Protein AF-A0A7S1RQP3-F1 (afdb_monomer_lite)

InterPro domains:
  IPR015943 WD40/YVTN repeat-like-containing domain superfamily [G3DSA:2.130.10.10] (4-104)
  IPR036322 WD40-repeat-containing domain superfamily [SSF50978] (26-102)

Structure (mmCIF, N/CA/C/O backbone):
data_AF-A0A7S1RQP3-F1
#
_entry.id   AF-A0A7S1RQP3-F1
#
loop_
_atom_site.group_PDB
_atom_site.id
_atom_site.type_symbol
_atom_site.label_atom_id
_atom_site.label_alt_id
_atom_site.label_comp_id
_atom_site.label_asym_id
_atom_site.label_entity_id
_atom_site.label_seq_id
_atom_site.pdbx_PDB_ins_code
_atom_site.Cartn_x
_atom_site.Cartn_y
_atom_site.Cartn_z
_atom_site.occupancy
_atom_site.B_iso_or_equiv
_atom_site.auth_seq_id
_atom_site.auth_comp_id
_atom_site.auth_asym_id
_atom_site.auth_atom_id
_atom_site.pdbx_PDB_model_num
ATOM 1 N N . GLU A 1 1 ? 18.417 -1.921 -35.454 1.00 59.62 1 GLU A N 1
ATOM 2 C CA . GLU A 1 1 ? 17.730 -2.774 -34.454 1.00 59.62 1 GLU A CA 1
ATOM 3 C C . GLU A 1 1 ? 18.316 -2.698 -33.035 1.00 59.62 1 GLU A C 1
ATOM 5 O O . GLU A 1 1 ? 17.593 -2.288 -32.137 1.00 59.62 1 GLU A O 1
ATOM 10 N N . ARG A 1 2 ? 19.607 -2.999 -32.785 1.00 60.88 2 ARG A N 1
ATOM 11 C CA . ARG A 1 2 ? 20.184 -2.930 -31.413 1.00 60.88 2 ARG A CA 1
ATOM 12 C C . ARG A 1 2 ? 20.165 -1.530 -30.768 1.00 60.88 2 ARG A C 1
ATOM 14 O O . ARG A 1 2 ? 19.984 -1.436 -29.559 1.00 60.88 2 ARG A O 1
ATOM 21 N N . GLY A 1 3 ? 20.305 -0.459 -31.556 1.00 77.12 3 GLY A N 1
ATOM 22 C CA . GLY A 1 3 ? 20.268 0.924 -31.051 1.00 77.12 3 GLY A CA 1
ATOM 23 C C . GLY A 1 3 ? 18.874 1.397 -30.620 1.00 77.12 3 GLY A C 1
ATOM 24 O O . GLY A 1 3 ? 18.732 2.064 -29.602 1.00 77.12 3 GLY A O 1
ATOM 25 N N . GLU A 1 4 ? 17.825 0.987 -31.336 1.00 79.50 4 GLU A N 1
ATOM 26 C CA . GLU A 1 4 ? 16.444 1.383 -31.024 1.00 79.50 4 GLU A CA 1
ATOM 27 C C . GLU A 1 4 ? 15.919 0.705 -29.757 1.00 79.50 4 GLU A C 1
ATOM 29 O O . GLU A 1 4 ? 15.217 1.326 -28.961 1.00 79.50 4 GLU A O 1
ATOM 34 N N . ALA A 1 5 ? 16.281 -0.561 -29.537 1.00 82.56 5 ALA A N 1
ATOM 35 C CA . ALA A 1 5 ? 15.923 -1.277 -28.317 1.00 82.56 5 ALA A CA 1
ATOM 36 C C . ALA A 1 5 ? 16.580 -0.655 -27.070 1.00 82.56 5 ALA A C 1
ATOM 38 O O . ALA A 1 5 ? 15.930 -0.552 -26.029 1.00 82.56 5 ALA A O 1
ATOM 39 N N . GLY A 1 6 ? 17.837 -0.204 -27.186 1.00 85.69 6 GLY A N 1
ATOM 40 C CA . GLY A 1 6 ? 18.545 0.516 -26.122 1.00 85.69 6 GLY A CA 1
ATOM 41 C C . GLY A 1 6 ? 17.889 1.857 -25.800 1.00 85.69 6 GLY A C 1
ATOM 42 O O . GLY A 1 6 ? 17.502 2.091 -24.658 1.00 85.69 6 GLY A O 1
ATOM 43 N N . MET A 1 7 ? 17.637 2.671 -26.828 1.00 84.44 7 MET A N 1
ATOM 44 C CA . MET A 1 7 ? 16.982 3.976 -26.686 1.00 84.44 7 MET A CA 1
ATOM 45 C C . MET A 1 7 ? 15.577 3.859 -26.068 1.00 84.44 7 MET A C 1
ATOM 47 O O . MET A 1 7 ? 15.215 4.629 -25.181 1.00 84.44 7 MET A O 1
ATOM 51 N N . ARG A 1 8 ? 14.782 2.854 -26.470 1.00 84.50 8 ARG A N 1
ATOM 52 C CA . ARG A 1 8 ? 13.462 2.585 -25.864 1.00 84.50 8 ARG A CA 1
ATOM 53 C C . ARG A 1 8 ? 13.556 2.190 -24.390 1.00 84.50 8 ARG A C 1
ATOM 55 O O . ARG A 1 8 ? 12.638 2.495 -23.628 1.00 84.50 8 ARG A O 1
ATOM 62 N N . ARG A 1 9 ? 14.622 1.492 -23.987 1.00 84.69 9 ARG A N 1
ATOM 63 C CA . ARG A 1 9 ? 14.841 1.107 -22.588 1.00 84.69 9 ARG A CA 1
ATOM 64 C C . ARG A 1 9 ? 15.165 2.329 -21.735 1.00 84.69 9 ARG A C 1
ATOM 66 O O . ARG A 1 9 ? 14.511 2.522 -20.717 1.00 84.69 9 ARG A O 1
ATOM 73 N N . GLU A 1 10 ? 16.086 3.169 -22.193 1.00 81.94 10 GLU A N 1
ATOM 74 C CA . GLU A 1 10 ? 16.485 4.399 -21.497 1.00 81.94 10 GLU A CA 1
ATOM 75 C C . GLU A 1 10 ? 15.306 5.362 -21.327 1.00 81.94 10 GLU A C 1
ATOM 77 O O . GLU A 1 10 ? 15.026 5.799 -20.217 1.00 81.94 10 GLU A O 1
ATOM 82 N N . LEU A 1 11 ? 14.519 5.595 -22.384 1.00 85.75 11 LEU A N 1
ATOM 83 C CA . LEU A 1 11 ? 13.296 6.409 -22.309 1.00 85.75 11 LEU A CA 1
ATOM 84 C C . LEU A 1 11 ? 12.283 5.878 -21.285 1.00 85.75 11 LEU A C 1
ATOM 86 O O . LEU A 1 11 ? 11.589 6.652 -20.624 1.00 85.75 11 LEU A O 1
ATOM 90 N N . ARG A 1 12 ? 12.175 4.552 -21.153 1.00 81.44 12 ARG A N 1
ATOM 91 C CA . ARG A 1 12 ? 11.286 3.921 -20.173 1.00 81.44 12 ARG A CA 1
ATOM 92 C C . ARG A 1 12 ? 11.806 4.081 -18.747 1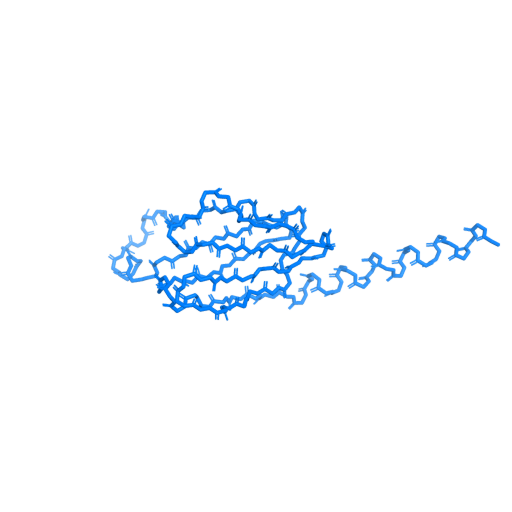.00 81.44 12 ARG A C 1
ATOM 94 O O . ARG A 1 12 ? 11.006 4.309 -17.844 1.00 81.44 12 ARG A O 1
ATOM 101 N N . GLU A 1 13 ? 13.108 3.923 -18.546 1.00 79.88 13 GLU A N 1
ATOM 102 C CA . GLU A 1 13 ? 13.762 4.102 -17.247 1.00 79.88 13 GLU A CA 1
ATOM 103 C C . GLU A 1 13 ? 13.673 5.563 -16.790 1.00 79.88 13 GLU A C 1
ATOM 105 O O . GLU A 1 13 ? 13.298 5.811 -15.645 1.00 79.88 13 GLU A O 1
ATOM 110 N N . GLN A 1 14 ? 13.886 6.512 -1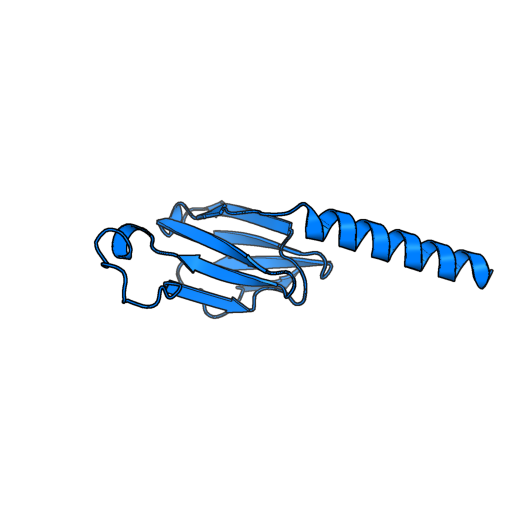7.707 1.00 77.50 14 GLN A N 1
ATOM 111 C CA . GLN A 1 14 ? 13.726 7.948 -17.473 1.00 77.50 14 GLN A CA 1
ATOM 112 C C . GLN A 1 14 ? 12.298 8.283 -17.020 1.00 77.50 14 GLN A C 1
ATOM 114 O O . GLN A 1 14 ? 12.115 8.854 -15.951 1.00 77.50 14 GLN A O 1
ATOM 119 N N . ARG A 1 15 ? 11.271 7.830 -17.759 1.00 76.44 15 ARG A N 1
ATOM 120 C CA . ARG A 1 15 ? 9.865 8.043 -17.366 1.00 76.44 15 ARG A CA 1
ATOM 121 C C . ARG A 1 15 ? 9.542 7.475 -15.987 1.00 76.44 15 ARG A C 1
ATOM 123 O O . ARG A 1 15 ? 8.848 8.117 -15.214 1.00 76.44 15 ARG A O 1
ATOM 130 N N . GLN A 1 16 ? 10.051 6.285 -15.670 1.00 71.69 16 GLN A N 1
ATOM 131 C CA . GLN A 1 16 ? 9.833 5.676 -14.356 1.00 71.69 16 GLN A CA 1
ATOM 132 C C . GLN A 1 16 ? 10.526 6.450 -13.231 1.00 71.69 16 GLN A C 1
ATOM 134 O O . GLN A 1 16 ? 10.013 6.473 -12.115 1.00 71.69 16 GLN A O 1
ATOM 139 N N . ALA A 1 17 ? 11.681 7.061 -13.500 1.00 68.12 17 ALA A N 1
ATOM 140 C CA . ALA A 1 17 ? 12.363 7.928 -12.547 1.00 68.12 17 ALA A CA 1
ATOM 141 C C . ALA A 1 17 ? 11.598 9.245 -12.332 1.00 68.12 17 ALA A C 1
ATOM 143 O O . ALA A 1 17 ? 11.436 9.678 -11.190 1.00 68.12 17 ALA A O 1
ATOM 144 N N . ASP A 1 18 ? 11.068 9.838 -13.400 1.00 71.25 18 ASP A N 1
ATOM 145 C CA . ASP A 1 18 ? 10.264 11.063 -13.337 1.00 71.25 18 ASP A CA 1
ATOM 146 C C . ASP A 1 18 ? 8.940 10.828 -12.580 1.00 71.25 18 ASP A C 1
ATOM 148 O O . ASP A 1 18 ? 8.583 11.588 -11.677 1.00 71.25 18 ASP A O 1
ATOM 152 N N . GLU A 1 19 ? 8.249 9.717 -12.859 1.00 68.12 19 GLU A N 1
ATOM 153 C CA . GLU A 1 19 ? 7.056 9.290 -12.111 1.00 68.12 19 GLU A CA 1
ATOM 154 C C . GLU A 1 19 ? 7.385 9.034 -10.631 1.00 68.12 19 GLU A C 1
ATOM 156 O O . GLU A 1 19 ? 6.680 9.503 -9.742 1.00 68.12 19 GLU A O 1
ATOM 161 N N . ALA A 1 20 ? 8.496 8.351 -10.335 1.00 65.88 20 ALA A N 1
ATOM 162 C CA . ALA A 1 20 ? 8.867 8.043 -8.956 1.00 65.88 20 ALA A CA 1
ATOM 163 C C . ALA A 1 20 ? 9.329 9.259 -8.141 1.00 65.88 20 ALA A C 1
ATOM 165 O O . ALA A 1 20 ? 9.163 9.274 -6.923 1.00 65.88 20 ALA A O 1
ATOM 166 N N . SER A 1 21 ? 9.939 10.254 -8.787 1.00 64.00 21 SER A N 1
ATOM 167 C CA . SER A 1 21 ? 10.444 11.463 -8.123 1.00 64.00 21 SER A CA 1
ATOM 168 C C . SER A 1 21 ? 9.354 12.494 -7.830 1.00 64.00 21 SER A C 1
ATOM 170 O O . SER A 1 21 ? 9.517 13.305 -6.921 1.00 64.00 21 SER A O 1
ATOM 172 N N . SER A 1 22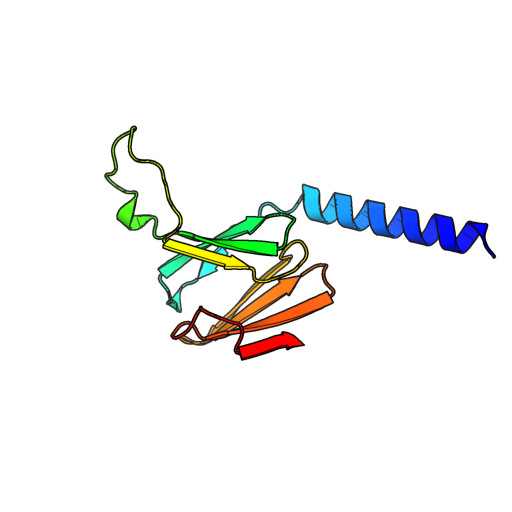 ? 8.238 12.442 -8.560 1.00 61.41 22 SER A N 1
ATOM 173 C CA . SER A 1 22 ? 7.098 13.348 -8.382 1.00 61.41 22 SER A CA 1
ATOM 174 C C . SER A 1 22 ? 6.038 12.816 -7.412 1.00 61.41 22 SER A C 1
ATOM 176 O O . SER A 1 22 ? 5.235 13.595 -6.899 1.00 61.41 22 SER A O 1
ATOM 178 N N . GLN A 1 23 ? 6.048 11.512 -7.117 1.00 64.81 23 GLN A N 1
ATOM 179 C CA . GLN A 1 23 ? 5.008 10.865 -6.323 1.00 64.81 23 GLN A CA 1
ATOM 180 C C . GLN A 1 23 ? 5.343 10.850 -4.820 1.00 64.81 23 GLN A C 1
ATOM 182 O O . GLN A 1 23 ? 5.957 9.919 -4.298 1.00 64.81 23 GLN A O 1
ATOM 187 N N . LEU A 1 24 ? 4.903 11.888 -4.105 1.00 61.75 24 LEU A N 1
ATOM 188 C CA . LEU A 1 24 ? 4.800 11.902 -2.639 1.00 61.75 24 LEU A CA 1
ATOM 189 C C . LEU A 1 24 ? 3.362 11.588 -2.228 1.00 61.75 24 LEU A C 1
ATOM 191 O O . LEU A 1 24 ? 2.646 12.438 -1.701 1.00 61.75 24 LEU A O 1
ATOM 195 N N . ASP A 1 25 ? 2.935 10.354 -2.477 1.00 74.94 25 ASP A N 1
ATOM 196 C CA . ASP A 1 25 ? 1.564 9.975 -2.174 1.00 74.94 25 ASP A CA 1
ATOM 197 C C . ASP A 1 25 ? 1.427 9.479 -0.736 1.00 74.94 25 ASP A C 1
ATOM 199 O O . ASP A 1 25 ? 2.013 8.479 -0.301 1.00 74.94 25 ASP A O 1
ATOM 203 N N . ILE A 1 26 ? 0.615 10.226 0.002 1.00 90.94 26 ILE A N 1
ATOM 204 C CA . ILE A 1 26 ? 0.119 9.881 1.321 1.00 90.94 26 ILE A CA 1
ATOM 205 C C . ILE A 1 26 ? -1.368 9.580 1.151 1.00 90.94 26 ILE A C 1
ATOM 207 O O . ILE A 1 26 ? -2.125 10.419 0.665 1.00 90.94 26 ILE A O 1
ATOM 211 N N . TRP A 1 27 ? -1.798 8.396 1.579 1.00 93.88 27 TRP A N 1
ATOM 212 C CA . TRP A 1 27 ? -3.206 8.003 1.543 1.00 93.88 27 TRP A CA 1
ATOM 213 C C . TRP A 1 27 ? -3.767 7.868 2.951 1.00 93.88 27 TRP A C 1
ATOM 215 O O . TRP A 1 27 ? -3.037 7.619 3.909 1.00 93.88 27 TRP A O 1
ATOM 225 N N . PHE A 1 28 ? -5.083 7.977 3.076 1.00 94.38 28 PHE A N 1
ATOM 226 C CA . PHE A 1 28 ? -5.790 7.601 4.291 1.00 94.38 28 PHE A CA 1
ATOM 227 C C . PHE A 1 28 ? -6.601 6.336 4.020 1.00 94.38 28 PHE A C 1
ATOM 229 O O . PHE A 1 28 ? -7.395 6.302 3.084 1.00 94.38 28 PHE A O 1
ATOM 236 N N . ASN A 1 29 ? -6.378 5.294 4.821 1.00 95.25 29 ASN A N 1
ATOM 237 C CA . ASN A 1 29 ? -7.215 4.103 4.840 1.00 95.25 29 ASN A CA 1
ATOM 238 C C . ASN A 1 29 ? -8.306 4.315 5.896 1.00 95.25 29 ASN A C 1
ATOM 240 O O . ASN A 1 29 ? -8.067 4.171 7.098 1.00 95.25 29 ASN A O 1
ATOM 244 N N . ASN A 1 30 ? -9.493 4.685 5.436 1.00 94.44 30 ASN A N 1
ATOM 245 C CA . ASN A 1 30 ? -10.669 4.998 6.229 1.00 94.44 30 ASN A CA 1
ATOM 246 C C . ASN A 1 30 ? -11.113 3.807 7.079 1.00 94.44 30 ASN A C 1
ATOM 248 O O . ASN A 1 30 ? -11.348 3.946 8.280 1.00 94.44 30 ASN A O 1
ATOM 252 N N . SER A 1 31 ? -11.149 2.618 6.479 1.00 94.38 31 SER A N 1
ATOM 253 C CA . SER A 1 31 ? -11.559 1.388 7.158 1.00 94.38 31 SER A CA 1
ATOM 254 C C . SER A 1 31 ? -10.702 1.040 8.380 1.00 94.38 31 SER A C 1
ATOM 256 O O . SER A 1 31 ? -11.222 0.536 9.375 1.00 94.38 31 SER A O 1
ATOM 258 N N . LEU A 1 32 ? -9.396 1.305 8.317 1.00 93.75 32 LEU A N 1
ATOM 259 C CA . LEU A 1 32 ? -8.460 1.098 9.426 1.00 93.75 32 LEU A CA 1
ATOM 260 C C . LEU A 1 32 ? -8.253 2.357 10.276 1.00 93.75 32 LEU A C 1
ATOM 262 O O . LEU A 1 32 ? -7.697 2.267 11.370 1.00 93.75 32 LEU A O 1
ATOM 266 N N . SER A 1 33 ? -8.690 3.518 9.783 1.00 94.12 33 SER A N 1
ATOM 267 C CA . SER A 1 33 ? -8.367 4.837 10.332 1.00 94.12 33 SER A CA 1
ATOM 268 C C . SER A 1 33 ? -6.854 5.054 10.478 1.00 94.12 33 SER A C 1
ATOM 270 O O . SER A 1 33 ? -6.380 5.525 11.511 1.00 94.12 33 SER A O 1
ATOM 272 N N . LEU A 1 34 ? -6.092 4.665 9.450 1.00 94.75 34 LEU A N 1
ATOM 273 C CA . LEU A 1 34 ? -4.630 4.759 9.413 1.00 94.75 34 LEU A CA 1
ATOM 274 C C . LEU A 1 34 ? -4.169 5.547 8.190 1.00 94.75 34 LEU A C 1
ATOM 276 O O . LEU A 1 34 ? -4.704 5.392 7.094 1.00 94.75 34 LEU A O 1
ATOM 280 N N . TRP A 1 35 ? -3.111 6.327 8.364 1.00 94.88 35 TRP A N 1
ATOM 281 C CA . TRP A 1 35 ? -2.403 6.963 7.259 1.00 94.88 35 TRP A CA 1
ATOM 282 C C . TRP A 1 35 ? -1.435 5.978 6.618 1.00 94.88 35 TRP A C 1
ATOM 284 O O . TRP A 1 35 ? -0.814 5.177 7.310 1.00 94.88 35 TRP A O 1
ATOM 294 N N . VAL A 1 36 ? -1.284 6.031 5.303 1.00 94.81 36 VAL A N 1
ATOM 295 C CA . VAL A 1 36 ? -0.445 5.125 4.524 1.00 94.81 36 VAL A CA 1
ATOM 296 C C . VAL A 1 36 ? 0.593 5.944 3.779 1.00 94.81 36 VAL A C 1
ATOM 298 O O . VAL A 1 36 ? 0.249 6.820 2.991 1.00 94.81 36 VAL A O 1
ATOM 301 N N . THR A 1 37 ? 1.865 5.630 4.003 1.00 93.00 37 THR A N 1
ATOM 302 C CA . THR A 1 37 ? 2.981 6.146 3.204 1.00 93.00 37 THR A CA 1
ATOM 303 C C . THR A 1 37 ? 3.725 4.995 2.554 1.00 93.00 37 THR A C 1
ATOM 305 O O . THR A 1 37 ? 3.649 3.848 3.010 1.00 93.00 37 THR A O 1
ATOM 308 N N . THR A 1 38 ? 4.447 5.275 1.473 1.00 92.00 38 THR A N 1
ATOM 309 C CA . THR A 1 38 ? 5.212 4.251 0.757 1.00 92.00 38 THR A CA 1
ATOM 310 C C . THR A 1 38 ? 6.608 4.729 0.406 1.00 92.00 38 THR A C 1
ATOM 312 O O . THR A 1 38 ? 6.947 5.895 0.591 1.00 92.00 38 THR A O 1
ATOM 315 N N . ASN A 1 39 ? 7.459 3.807 -0.035 1.00 88.56 39 ASN A N 1
ATOM 316 C CA . ASN A 1 39 ? 8.773 4.150 -0.560 1.00 88.56 39 ASN A CA 1
ATOM 317 C C . ASN A 1 39 ? 9.009 3.538 -1.943 1.00 88.56 39 ASN A C 1
ATOM 319 O O . ASN A 1 39 ? 8.279 2.660 -2.408 1.00 88.56 39 ASN A O 1
ATOM 323 N N . THR A 1 40 ? 10.110 3.946 -2.569 1.00 86.81 40 THR A N 1
ATOM 324 C CA . THR A 1 40 ? 10.531 3.487 -3.903 1.00 86.81 40 THR A CA 1
ATOM 325 C 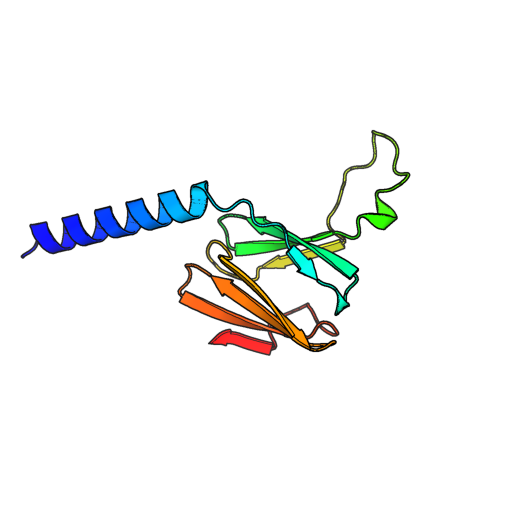C . THR A 1 40 ? 10.797 1.980 -3.998 1.00 86.81 40 THR A C 1
ATOM 327 O O . THR A 1 40 ? 10.843 1.432 -5.098 1.00 86.81 40 THR A O 1
ATOM 330 N N . ARG A 1 41 ? 10.933 1.286 -2.859 1.00 89.81 41 ARG A N 1
ATOM 331 C CA . ARG A 1 41 ? 11.121 -0.172 -2.766 1.00 89.81 41 ARG A CA 1
ATOM 332 C C . ARG A 1 41 ? 9.815 -0.936 -2.530 1.00 89.81 41 ARG A C 1
ATOM 334 O O . ARG A 1 41 ? 9.879 -2.106 -2.171 1.00 89.81 41 ARG A O 1
ATOM 341 N N . GLY A 1 42 ? 8.660 -0.282 -2.651 1.00 91.38 42 GLY A N 1
ATOM 342 C CA . GLY A 1 42 ? 7.353 -0.926 -2.499 1.00 91.38 42 GLY A CA 1
ATOM 343 C C . GLY A 1 42 ? 6.979 -1.291 -1.066 1.00 91.38 42 GLY A C 1
ATOM 344 O O . GLY A 1 42 ? 6.047 -2.067 -0.847 1.00 91.38 42 GLY A O 1
ATOM 345 N N . ARG A 1 43 ? 7.685 -0.741 -0.069 1.00 93.31 43 ARG A N 1
ATOM 346 C CA . ARG A 1 43 ? 7.268 -0.874 1.330 1.00 93.31 43 ARG A CA 1
ATOM 347 C C . ARG A 1 43 ? 6.149 0.110 1.611 1.00 93.31 43 ARG A C 1
ATOM 349 O O . ARG A 1 43 ? 6.265 1.278 1.248 1.00 93.31 43 ARG A O 1
ATOM 356 N N . MET A 1 44 ? 5.127 -0.356 2.315 1.00 93.56 44 MET A N 1
ATOM 357 C CA . MET A 1 44 ? 4.070 0.483 2.862 1.00 93.56 44 MET A CA 1
ATOM 358 C C . MET A 1 44 ? 4.232 0.604 4.371 1.00 93.56 44 MET A C 1
ATOM 360 O O . MET A 1 44 ? 4.585 -0.360 5.058 1.00 93.56 44 MET A O 1
ATOM 364 N N . TYR A 1 45 ? 3.933 1.782 4.888 1.00 94.06 45 TYR A N 1
ATOM 365 C CA . TYR A 1 45 ? 3.959 2.099 6.303 1.00 94.06 45 TYR A CA 1
ATOM 366 C C . TYR A 1 45 ? 2.593 2.641 6.690 1.00 94.06 45 TYR A C 1
ATOM 368 O O . TYR A 1 45 ? 2.093 3.566 6.056 1.00 94.06 45 TYR A O 1
ATOM 376 N N . MET A 1 46 ? 1.985 2.040 7.708 1.00 94.31 46 MET A N 1
ATOM 377 C CA . MET A 1 46 ? 0.678 2.437 8.215 1.00 94.31 46 MET A CA 1
ATOM 378 C C . MET A 1 46 ? 0.858 3.141 9.550 1.00 94.31 46 MET A C 1
ATOM 380 O O . MET A 1 46 ? 1.488 2.586 10.450 1.00 94.31 46 MET A O 1
ATOM 384 N N . TRP A 1 47 ? 0.302 4.334 9.686 1.00 93.88 47 TRP A N 1
ATOM 385 C CA . TRP A 1 47 ? 0.521 5.230 10.811 1.00 93.88 47 TRP A CA 1
ATOM 386 C C . TRP A 1 47 ? -0.793 5.514 11.525 1.00 93.88 47 TRP A C 1
ATOM 388 O O . TRP A 1 47 ? -1.772 5.934 10.907 1.00 93.88 47 TRP A O 1
ATOM 398 N N . ASP A 1 48 ? -0.797 5.314 12.839 1.00 92.06 48 ASP A N 1
ATOM 399 C CA . ASP A 1 48 ? -1.878 5.772 13.707 1.00 92.06 48 ASP A CA 1
ATOM 400 C C . ASP A 1 48 ? -1.473 7.117 14.310 1.00 92.06 48 ASP A C 1
ATOM 402 O O . ASP A 1 48 ? -0.881 7.171 15.388 1.00 92.06 48 ASP A O 1
ATOM 406 N N . LEU A 1 49 ? -1.737 8.208 13.584 1.00 86.88 49 LEU A N 1
ATOM 407 C CA . LEU A 1 49 ? -1.301 9.544 14.007 1.00 86.88 49 LEU A CA 1
ATOM 408 C C . LEU A 1 49 ? -1.969 10.000 15.316 1.00 86.88 49 LEU A C 1
ATOM 410 O O . LEU A 1 49 ? -1.382 10.789 16.045 1.00 86.88 49 LEU A O 1
ATOM 414 N N . ARG A 1 50 ? -3.122 9.429 15.691 1.00 85.75 50 ARG A N 1
ATOM 415 C CA . ARG A 1 50 ? -3.793 9.712 16.976 1.00 85.75 50 ARG A CA 1
ATOM 416 C C . ARG A 1 50 ? -2.958 9.281 18.182 1.00 85.75 50 ARG A C 1
ATOM 418 O O . ARG A 1 50 ? -3.107 9.828 19.263 1.00 85.75 50 ARG A O 1
ATOM 425 N N . LYS A 1 51 ? -2.091 8.275 18.011 1.00 79.69 51 LYS A N 1
ATOM 426 C CA . LYS A 1 51 ? -1.147 7.830 19.053 1.00 79.69 51 LYS A CA 1
ATOM 427 C C . LYS A 1 51 ? 0.110 8.693 19.114 1.00 79.69 51 LYS A C 1
ATOM 429 O O . LYS A 1 51 ? 0.875 8.589 20.068 1.00 79.69 51 LYS A O 1
ATOM 434 N N . ILE A 1 52 ? 0.331 9.488 18.072 1.00 76.00 52 ILE A N 1
ATOM 435 C CA . ILE A 1 52 ? 1.462 10.403 17.953 1.00 76.00 52 ILE A CA 1
ATOM 436 C C . ILE A 1 52 ? 1.103 11.766 18.563 1.00 76.00 52 ILE A C 1
ATOM 438 O O . ILE A 1 52 ? 1.961 12.439 19.129 1.00 76.00 52 ILE A O 1
ATOM 442 N N . GLU A 1 53 ? -0.174 12.154 18.525 1.00 69.50 53 GLU A N 1
ATOM 443 C CA . GLU A 1 53 ? -0.684 13.316 19.254 1.00 69.50 53 GLU A CA 1
ATOM 444 C C . GLU A 1 53 ? -0.431 13.149 20.766 1.00 69.50 53 GLU A C 1
ATOM 446 O O . GLU A 1 53 ? -1.088 12.369 21.451 1.00 69.50 53 GLU A O 1
ATOM 451 N N . GLY A 1 54 ? 0.577 13.858 21.286 1.00 67.38 54 GLY A N 1
ATOM 452 C CA . GLY A 1 54 ? 0.966 13.836 22.701 1.00 67.38 54 GLY A CA 1
ATOM 453 C C . GLY A 1 54 ? 2.267 13.091 23.022 1.00 67.38 54 GLY A C 1
ATOM 454 O O . GLY A 1 54 ? 2.700 13.119 24.175 1.00 67.38 54 GLY A O 1
ATOM 455 N N . THR A 1 55 ? 2.934 12.468 22.041 1.00 70.25 55 THR A N 1
ATOM 456 C CA . THR A 1 55 ? 4.311 11.983 22.239 1.00 70.25 55 THR A CA 1
ATOM 457 C C . THR A 1 55 ? 5.280 13.162 22.116 1.00 70.25 55 THR A C 1
ATOM 459 O O . THR A 1 55 ? 5.540 13.669 21.029 1.00 70.25 55 THR A O 1
ATOM 462 N N . TRP A 1 56 ? 5.790 13.646 23.248 1.00 66.25 56 TRP A N 1
ATOM 463 C CA . TRP A 1 56 ? 6.743 14.756 23.284 1.00 66.25 56 TRP A CA 1
ATOM 464 C C . TRP A 1 56 ? 8.130 14.309 22.792 1.00 66.25 56 TRP A C 1
ATOM 466 O O . TRP A 1 56 ? 8.665 13.333 23.307 1.00 66.25 56 TRP A O 1
ATOM 476 N N . LEU A 1 57 ? 8.645 15.037 21.789 1.00 60.75 57 LEU A N 1
ATOM 477 C CA . LEU A 1 57 ? 10.009 15.255 21.246 1.00 60.75 57 LEU A CA 1
ATOM 478 C C . LEU A 1 57 ? 11.132 14.188 21.305 1.00 60.75 57 LEU A C 1
ATOM 480 O O . LEU A 1 57 ? 12.058 14.304 20.508 1.00 60.75 57 LEU A O 1
ATOM 484 N N . GLU A 1 58 ? 11.082 13.147 22.135 1.00 59.25 58 GLU A N 1
ATOM 485 C CA . GLU A 1 58 ? 12.151 12.134 22.249 1.00 59.25 58 GLU A CA 1
ATOM 486 C C . GLU A 1 58 ? 11.704 10.703 21.913 1.00 59.25 58 GLU A C 1
ATOM 488 O O . GLU A 1 58 ? 12.536 9.814 21.722 1.00 59.25 58 GLU A O 1
ATOM 493 N N . ALA A 1 59 ? 10.398 10.454 21.785 1.00 65.12 59 ALA A N 1
ATOM 494 C CA . ALA A 1 59 ? 9.910 9.147 21.363 1.00 65.12 59 ALA A CA 1
ATOM 495 C C . ALA A 1 59 ? 10.105 8.967 19.851 1.00 65.12 59 ALA A C 1
ATOM 497 O O . ALA A 1 59 ? 9.538 9.697 19.036 1.00 65.12 59 ALA A O 1
ATOM 498 N N . SER A 1 60 ? 10.897 7.965 19.466 1.00 71.31 60 SER A N 1
ATOM 499 C CA . SER A 1 60 ? 11.030 7.576 18.062 1.00 71.31 60 SER A CA 1
ATOM 500 C C . SER A 1 60 ? 9.664 7.196 17.481 1.00 71.31 60 SER A C 1
ATOM 502 O O . SER A 1 60 ? 8.950 6.336 17.999 1.00 71.31 60 SER A O 1
ATOM 504 N N . LEU A 1 61 ? 9.281 7.867 16.393 1.00 79.62 61 LEU A N 1
ATOM 505 C CA . LEU A 1 61 ? 8.026 7.584 15.711 1.00 79.62 61 LEU A CA 1
ATOM 506 C C . LEU A 1 61 ? 8.157 6.273 14.943 1.00 79.62 61 LEU A C 1
ATOM 508 O O . LEU A 1 61 ? 9.010 6.116 14.063 1.00 79.62 61 LEU A O 1
ATOM 512 N N . HIS A 1 62 ? 7.284 5.328 15.268 1.00 86.19 62 HIS A N 1
ATOM 513 C CA . HIS A 1 62 ? 7.225 4.044 14.597 1.00 86.19 62 HIS A CA 1
ATOM 514 C C . HIS A 1 62 ? 5.864 3.847 13.933 1.00 86.19 62 HIS A C 1
ATOM 516 O O . HIS A 1 62 ? 4.829 4.150 14.531 1.00 86.19 62 HIS A O 1
ATOM 522 N N . PRO A 1 63 ? 5.842 3.328 12.696 1.00 91.56 63 PRO A N 1
ATOM 523 C CA . PRO A 1 63 ? 4.596 3.001 12.034 1.00 91.56 63 PRO A CA 1
ATOM 524 C C . PRO A 1 63 ? 3.905 1.870 12.796 1.00 91.56 63 PRO A C 1
ATOM 526 O O . PRO A 1 63 ? 4.547 0.923 13.251 1.00 91.56 63 PRO A O 1
ATOM 529 N N . PHE A 1 64 ? 2.580 1.938 12.876 1.00 91.62 64 PHE A N 1
ATOM 530 C CA . PHE A 1 64 ? 1.746 0.889 13.452 1.00 91.62 64 PHE A CA 1
ATOM 531 C C . PHE A 1 64 ? 1.947 -0.454 12.736 1.00 91.62 64 PHE A C 1
ATOM 533 O O . PHE A 1 64 ? 2.003 -1.504 13.376 1.00 91.62 64 PHE A O 1
ATOM 540 N N . ARG A 1 65 ? 2.095 -0.430 11.404 1.00 93.12 65 ARG A N 1
ATOM 541 C CA . ARG A 1 65 ? 2.520 -1.595 10.619 1.00 93.12 65 ARG A CA 1
ATOM 542 C C . ARG A 1 65 ? 3.464 -1.209 9.495 1.00 93.12 65 ARG A C 1
ATOM 544 O O . ARG A 1 65 ? 3.354 -0.140 8.903 1.00 93.12 65 ARG A O 1
ATOM 551 N N . ARG A 1 66 ? 4.342 -2.148 9.149 1.00 94.81 66 ARG A N 1
ATOM 552 C CA . ARG A 1 66 ? 5.187 -2.103 7.956 1.00 94.81 66 ARG A CA 1
ATOM 553 C C . ARG A 1 66 ? 4.877 -3.313 7.087 1.00 94.81 66 ARG A C 1
ATOM 555 O O . ARG A 1 66 ? 5.030 -4.438 7.554 1.00 94.81 66 ARG A O 1
ATOM 562 N N . LEU A 1 67 ? 4.493 -3.075 5.838 1.00 94.69 67 LEU A N 1
ATOM 563 C CA . LEU A 1 67 ? 4.152 -4.107 4.864 1.00 94.69 67 LEU A CA 1
ATOM 564 C C . LEU A 1 67 ? 5.179 -4.102 3.729 1.00 94.69 67 LEU A C 1
ATOM 566 O O . LEU A 1 67 ? 5.499 -3.052 3.172 1.00 94.69 67 LEU A O 1
ATOM 570 N N . SER A 1 68 ? 5.684 -5.277 3.368 1.00 93.75 68 SER A N 1
ATOM 571 C CA . SER A 1 68 ? 6.467 -5.466 2.141 1.00 93.75 68 SER A CA 1
ATOM 572 C C . SER A 1 68 ? 5.502 -5.778 1.002 1.00 93.75 68 SER A C 1
ATOM 574 O O . SER A 1 68 ? 5.349 -6.936 0.630 1.00 93.75 68 SER A O 1
ATOM 576 N N . ALA A 1 69 ? 4.787 -4.757 0.528 1.00 92.62 69 ALA A N 1
ATOM 577 C CA . ALA A 1 69 ? 3.725 -4.935 -0.452 1.00 92.62 69 ALA A CA 1
ATOM 578 C C . ALA A 1 69 ? 4.295 -5.310 -1.820 1.00 92.62 69 ALA A C 1
ATOM 580 O O . ALA A 1 69 ? 4.071 -6.408 -2.313 1.00 92.62 69 ALA A O 1
ATOM 581 N N . HIS A 1 70 ? 5.094 -4.424 -2.400 1.00 95.00 70 HIS A N 1
ATOM 582 C CA . HIS A 1 70 ? 5.573 -4.543 -3.771 1.00 95.00 70 HIS A CA 1
ATOM 583 C C . HIS A 1 70 ? 7.100 -4.599 -3.828 1.00 95.00 70 HIS A C 1
ATOM 585 O O . HIS A 1 70 ? 7.783 -4.286 -2.852 1.00 95.00 70 HIS A O 1
ATOM 591 N N . SER A 1 71 ? 7.652 -4.993 -4.978 1.00 94.88 71 SER A N 1
ATOM 592 C CA . SER A 1 71 ? 9.107 -4.948 -5.209 1.00 94.88 71 SER A CA 1
ATOM 593 C C . SER A 1 71 ? 9.590 -3.596 -5.745 1.00 94.88 71 SER A C 1
ATOM 595 O O . SER A 1 71 ? 10.795 -3.347 -5.824 1.00 94.88 71 SER A O 1
ATOM 597 N N . ARG A 1 72 ? 8.656 -2.711 -6.110 1.00 91.69 72 ARG A N 1
ATOM 598 C CA . ARG A 1 72 ? 8.900 -1.359 -6.626 1.00 91.69 72 ARG A CA 1
ATOM 599 C C . ARG A 1 72 ? 7.876 -0.381 -6.057 1.00 91.69 72 ARG A C 1
ATOM 601 O O . ARG A 1 72 ? 6.939 -0.796 -5.384 1.00 91.69 72 ARG A O 1
ATOM 608 N N . LEU A 1 73 ? 8.059 0.908 -6.340 1.00 89.44 73 LEU A N 1
ATOM 609 C CA . LEU A 1 73 ? 7.176 1.993 -5.905 1.00 89.44 73 LEU A CA 1
ATOM 610 C C . LEU A 1 73 ? 5.693 1.628 -6.037 1.00 89.44 73 LEU A C 1
ATOM 612 O O . LEU A 1 73 ? 5.258 1.149 -7.088 1.00 89.44 73 LEU A O 1
ATOM 616 N N . VAL A 1 74 ? 4.949 1.851 -4.956 1.00 92.50 74 VAL A N 1
ATOM 617 C CA . VAL A 1 74 ? 3.489 1.759 -4.948 1.00 92.50 74 VAL A CA 1
ATOM 618 C C . VAL A 1 74 ? 2.941 3.030 -5.579 1.00 92.50 74 VAL A C 1
ATOM 620 O O . VAL A 1 74 ? 3.263 4.123 -5.130 1.00 92.50 74 VAL A O 1
ATOM 623 N N . THR A 1 75 ? 2.133 2.878 -6.618 1.00 91.50 75 THR A N 1
ATOM 624 C CA . THR A 1 75 ? 1.614 3.981 -7.433 1.00 91.50 75 THR A CA 1
ATOM 625 C C . THR A 1 75 ? 0.174 4.340 -7.101 1.00 91.50 75 THR A C 1
ATOM 627 O O . THR A 1 75 ? -0.298 5.395 -7.507 1.00 91.50 75 THR A O 1
ATOM 630 N N . SER A 1 76 ? -0.555 3.474 -6.394 1.00 92.38 76 SER A N 1
ATOM 631 C CA . SER A 1 76 ? -1.881 3.813 -5.878 1.00 92.38 76 SER A CA 1
ATOM 632 C C . SER A 1 76 ? -2.288 2.935 -4.701 1.00 92.38 76 SER A C 1
ATOM 634 O O . SER A 1 76 ? -1.850 1.788 -4.575 1.00 92.38 76 SER A O 1
ATOM 636 N N . HIS A 1 77 ? -3.179 3.480 -3.874 1.00 94.62 77 HIS A N 1
ATOM 637 C CA . HIS A 1 77 ? -3.934 2.775 -2.846 1.00 94.62 77 HIS A CA 1
ATOM 638 C C . HIS A 1 77 ? -5.421 3.108 -3.020 1.00 94.62 77 HIS A C 1
ATOM 640 O O . HIS A 1 77 ? -5.796 4.279 -3.021 1.00 94.62 77 HIS A O 1
ATOM 646 N N . LEU A 1 78 ? -6.270 2.090 -3.148 1.00 95.50 78 LEU A N 1
ATOM 647 C CA . LEU A 1 78 ? -7.709 2.253 -3.368 1.00 95.50 78 LEU A CA 1
ATOM 648 C C . LEU A 1 78 ? -8.500 1.352 -2.423 1.00 95.50 78 LEU A C 1
ATOM 650 O O . LEU A 1 78 ? -8.348 0.134 -2.459 1.00 95.50 78 LEU A O 1
ATOM 654 N N . GLU A 1 79 ? -9.372 1.933 -1.602 1.00 95.69 79 GLU A N 1
ATOM 655 C CA . GLU A 1 79 ? -10.331 1.154 -0.817 1.00 95.69 79 GLU A CA 1
ATOM 656 C C . GLU A 1 79 ? -11.460 0.632 -1.705 1.00 95.69 79 GLU A C 1
ATOM 658 O O . GLU A 1 79 ? -12.090 1.385 -2.442 1.00 95.69 79 GLU A O 1
ATOM 663 N N . LEU A 1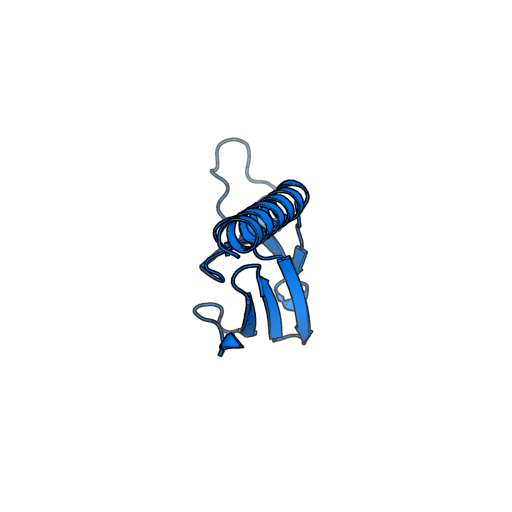 80 ? -11.722 -0.671 -1.609 1.00 95.88 80 LEU A N 1
ATOM 664 C CA . LEU A 1 80 ? -12.811 -1.337 -2.324 1.00 95.88 80 LEU A CA 1
ATOM 665 C C . LEU A 1 80 ? -14.034 -1.540 -1.424 1.00 95.88 80 LEU A C 1
ATOM 667 O O . LEU A 1 80 ? -15.168 -1.546 -1.892 1.00 95.88 80 LEU A O 1
ATOM 671 N N . SER A 1 81 ? -13.807 -1.770 -0.128 1.00 95.50 81 SER A N 1
ATOM 672 C CA . SER A 1 81 ? -14.857 -1.948 0.877 1.00 95.50 81 SER A CA 1
ATOM 673 C C . SER A 1 81 ? -14.292 -1.767 2.287 1.00 95.50 81 SER A C 1
ATOM 675 O O . SER A 1 81 ? -13.079 -1.684 2.470 1.00 95.50 81 SER A O 1
ATOM 677 N N . LYS A 1 82 ? -15.160 -1.857 3.305 1.00 93.94 82 LYS A N 1
ATOM 678 C CA . LYS A 1 82 ? -14.781 -1.854 4.731 1.00 93.94 82 LYS A CA 1
ATOM 679 C C . LYS A 1 82 ? -13.640 -2.824 5.080 1.00 93.94 82 LYS A C 1
ATOM 681 O O . LYS A 1 82 ? -12.908 -2.627 6.049 1.00 93.94 82 LYS A O 1
ATOM 686 N N . HIS A 1 83 ? -13.501 -3.915 4.332 1.00 95.69 83 HIS A N 1
ATOM 687 C CA . HIS A 1 83 ? -12.520 -4.955 4.630 1.00 95.69 83 HIS A CA 1
ATOM 688 C C . HIS A 1 83 ? -11.465 -5.135 3.551 1.00 95.69 83 HIS A C 1
ATOM 690 O O . HIS A 1 83 ? -10.576 -5.952 3.750 1.00 95.69 83 HIS A O 1
ATOM 696 N N . LYS A 1 84 ? -11.546 -4.415 2.429 1.00 97.00 84 LYS A N 1
ATOM 697 C CA . LYS A 1 84 ? -10.684 -4.664 1.274 1.00 97.00 84 LYS A CA 1
ATOM 698 C C . LYS A 1 84 ? -10.139 -3.375 0.703 1.00 97.00 84 LYS A C 1
ATOM 700 O O . LYS A 1 84 ? -10.881 -2.414 0.511 1.00 97.00 84 LYS A O 1
ATOM 705 N N . PHE A 1 85 ? -8.872 -3.406 0.337 1.00 97.12 85 PHE A N 1
ATOM 706 C CA . PHE A 1 85 ? -8.250 -2.374 -0.478 1.00 97.12 85 PHE A CA 1
ATOM 707 C C . PHE A 1 85 ? -7.262 -3.012 -1.443 1.00 97.12 85 PHE A C 1
ATOM 709 O O . PHE A 1 85 ? -6.842 -4.158 -1.264 1.00 97.12 85 PHE A O 1
ATOM 716 N N . THR A 1 86 ? -6.895 -2.258 -2.468 1.00 97.50 86 THR A N 1
ATOM 717 C CA . THR A 1 86 ? -5.906 -2.660 -3.458 1.00 97.50 86 THR A CA 1
ATOM 718 C C . THR A 1 86 ? -4.758 -1.685 -3.525 1.00 97.50 86 THR A C 1
ATOM 720 O O . THR A 1 86 ? -4.943 -0.481 -3.338 1.00 97.50 86 THR A O 1
ATOM 723 N N . THR A 1 87 ? -3.587 -2.207 -3.868 1.00 96.44 87 THR A N 1
ATOM 724 C CA . THR A 1 87 ? -2.413 -1.404 -4.198 1.00 96.44 87 THR A CA 1
ATOM 725 C C . THR A 1 87 ? -1.889 -1.767 -5.572 1.00 96.44 87 THR A C 1
ATOM 727 O O . THR A 1 87 ? -1.914 -2.936 -5.955 1.00 96.44 87 THR A O 1
ATOM 730 N N . THR A 1 88 ? -1.422 -0.769 -6.317 1.00 95.25 88 THR A N 1
ATOM 731 C CA . THR A 1 88 ? -0.763 -0.966 -7.617 1.00 95.25 88 THR A CA 1
ATOM 732 C C . THR A 1 88 ? 0.688 -0.517 -7.544 1.00 95.25 88 THR A C 1
ATOM 734 O O . THR A 1 88 ? 1.045 0.291 -6.684 1.00 95.25 88 THR A O 1
ATOM 737 N N . SER A 1 89 ? 1.539 -1.036 -8.428 1.00 93.69 89 SER A N 1
ATOM 738 C CA . SER A 1 89 ? 2.962 -0.700 -8.428 1.00 93.69 89 SER A CA 1
ATOM 739 C C . SER A 1 89 ? 3.593 -0.732 -9.815 1.00 93.69 89 SER A C 1
ATOM 741 O O . SER A 1 89 ? 3.176 -1.463 -10.717 1.00 93.69 89 SER A O 1
ATOM 743 N N . LEU A 1 90 ? 4.714 -0.018 -9.948 1.00 91.25 90 LEU A N 1
ATOM 744 C CA . LEU A 1 90 ? 5.628 -0.128 -11.087 1.00 91.25 90 LEU A CA 1
ATOM 745 C C . LEU A 1 90 ? 6.254 -1.527 -11.249 1.00 91.25 90 LEU A C 1
ATOM 747 O O . LEU A 1 90 ? 6.916 -1.787 -12.262 1.00 91.25 90 LEU A O 1
ATOM 751 N N . ASP A 1 91 ? 6.077 -2.437 -10.284 1.00 92.88 91 ASP A N 1
ATOM 752 C CA . ASP A 1 91 ? 6.407 -3.861 -10.435 1.00 92.88 91 ASP A CA 1
ATOM 753 C C . ASP A 1 91 ? 5.420 -4.630 -11.327 1.00 92.88 91 ASP A C 1
ATOM 755 O O . ASP A 1 91 ? 5.626 -5.816 -11.581 1.00 92.88 91 ASP A O 1
ATOM 759 N N . ARG A 1 92 ? 4.425 -3.921 -11.882 1.00 93.94 92 ARG A N 1
ATOM 760 C CA . ARG A 1 92 ? 3.380 -4.429 -12.779 1.00 93.94 92 ARG A CA 1
ATOM 761 C C . ARG A 1 92 ? 2.426 -5.406 -12.105 1.00 93.94 92 ARG A C 1
ATOM 763 O O . ARG A 1 92 ? 1.861 -6.247 -12.795 1.00 93.94 92 ARG A O 1
ATOM 770 N N . SER A 1 93 ? 2.257 -5.297 -10.792 1.00 96.50 93 SER A N 1
ATOM 771 C CA . SER A 1 93 ? 1.264 -6.080 -10.070 1.00 96.50 93 SER A CA 1
ATOM 772 C C . SER A 1 93 ? 0.233 -5.222 -9.356 1.00 96.50 93 SER A C 1
ATOM 774 O O . SER A 1 93 ? 0.483 -4.066 -8.992 1.00 96.50 93 SER A O 1
ATOM 776 N N . VAL A 1 94 ? -0.928 -5.833 -9.143 1.00 97.69 94 VAL A N 1
ATOM 777 C CA . VAL A 1 94 ? -1.982 -5.343 -8.258 1.00 97.69 94 VAL A CA 1
ATOM 778 C C . VAL A 1 94 ? -2.117 -6.323 -7.102 1.00 97.69 94 VAL A C 1
ATOM 780 O O . VAL A 1 94 ? -2.218 -7.531 -7.310 1.00 97.69 94 VAL A O 1
ATOM 783 N N . LEU A 1 95 ? -2.125 -5.816 -5.874 1.00 98.19 95 LEU A N 1
ATOM 784 C CA . LEU A 1 95 ? -2.339 -6.629 -4.680 1.00 98.19 95 LEU A CA 1
ATOM 785 C C . LEU A 1 95 ? -3.685 -6.307 -4.058 1.00 98.19 95 LEU A C 1
ATOM 787 O O . LEU A 1 95 ? -4.010 -5.136 -3.878 1.00 98.19 95 LEU A O 1
ATOM 791 N N . LEU A 1 96 ? -4.438 -7.345 -3.702 1.00 97.88 96 LEU A N 1
ATOM 792 C CA . LEU A 1 96 ? -5.661 -7.254 -2.910 1.00 97.88 96 LEU A CA 1
ATOM 793 C C . LEU A 1 96 ? -5.354 -7.601 -1.455 1.00 97.88 96 LEU A C 1
ATOM 795 O O . LEU A 1 96 ? -4.744 -8.633 -1.171 1.00 97.88 96 LEU A O 1
ATOM 799 N N . TRP A 1 97 ? -5.824 -6.768 -0.538 1.00 97.62 97 TRP A N 1
ATOM 800 C CA . TRP A 1 97 ? -5.577 -6.896 0.894 1.00 97.62 97 TRP A CA 1
ATOM 801 C C . TRP A 1 97 ? -6.875 -7.068 1.677 1.00 97.62 97 TRP A C 1
ATOM 803 O O . TRP A 1 97 ? -7.895 -6.474 1.324 1.00 97.62 97 TRP A O 1
ATOM 813 N N . ASP A 1 98 ? -6.816 -7.816 2.784 1.00 96.25 98 ASP A N 1
ATOM 814 C CA . ASP A 1 98 ? -7.862 -7.834 3.811 1.00 96.25 98 ASP A CA 1
ATOM 815 C C . ASP A 1 98 ? -7.442 -6.998 5.022 1.00 96.25 98 ASP A C 1
ATOM 817 O O . ASP A 1 98 ? -6.447 -7.290 5.682 1.00 96.25 98 ASP A O 1
ATOM 821 N N . ASN A 1 99 ? -8.239 -5.993 5.380 1.00 94.06 99 ASN A N 1
ATOM 822 C CA . ASN A 1 99 ? -8.001 -5.147 6.554 1.00 94.06 99 ASN A CA 1
ATOM 823 C C . ASN A 1 99 ? -7.947 -5.943 7.868 1.00 94.06 99 ASN A C 1
ATOM 825 O O . ASN A 1 99 ? -7.321 -5.510 8.835 1.00 94.06 99 ASN A O 1
ATOM 829 N N . ARG A 1 100 ? -8.595 -7.111 7.919 1.00 93.62 100 ARG A N 1
ATOM 830 C CA . ARG A 1 100 ? -8.610 -8.003 9.086 1.00 93.62 100 ARG A CA 1
ATOM 831 C C . ARG A 1 100 ? -7.321 -8.817 9.197 1.00 93.62 100 ARG A C 1
ATOM 833 O O . ARG A 1 100 ? -6.963 -9.222 10.300 1.00 93.62 100 ARG A O 1
ATOM 840 N N . ASN A 1 101 ? -6.613 -9.031 8.085 1.00 94.06 101 ASN A N 1
ATOM 841 C CA . ASN A 1 101 ? -5.346 -9.752 8.045 1.00 94.06 101 ASN A CA 1
ATOM 842 C C . ASN A 1 101 ? -4.360 -9.098 7.067 1.00 94.06 101 ASN A C 1
ATOM 844 O O . ASN A 1 101 ? -4.323 -9.408 5.881 1.00 94.06 101 ASN A O 1
ATOM 848 N N . LEU A 1 102 ? -3.500 -8.239 7.610 1.00 93.69 102 LEU A N 1
ATOM 849 C CA . LEU A 1 102 ? -2.484 -7.506 6.851 1.00 93.69 102 LEU A CA 1
ATOM 850 C C . LEU A 1 102 ? -1.127 -8.225 6.794 1.00 93.69 102 LEU A C 1
ATOM 852 O O . LEU A 1 102 ? -0.126 -7.598 6.464 1.00 93.69 102 LEU A O 1
ATOM 856 N N . SER A 1 103 ? -1.044 -9.503 7.178 1.00 91.31 103 SER A N 1
ATOM 857 C CA . SER A 1 103 ? 0.237 -10.228 7.151 1.00 91.31 103 SER A CA 1
ATOM 858 C C . SER A 1 103 ? 0.723 -10.480 5.721 1.00 91.31 103 SER A C 1
ATOM 860 O O . SER A 1 103 ? 1.913 -10.332 5.443 1.00 91.31 103 SER A O 1
ATOM 862 N N . THR A 1 104 ? -0.201 -10.790 4.811 1.00 93.44 104 THR A N 1
ATOM 863 C CA . THR A 1 104 ? 0.054 -11.020 3.387 1.00 93.44 104 THR A CA 1
ATOM 864 C C . THR A 1 104 ? -1.122 -10.524 2.543 1.00 93.44 104 THR A C 1
ATOM 866 O O . THR A 1 104 ? -2.252 -10.511 3.036 1.00 93.44 104 THR A O 1
ATOM 869 N N . PRO A 1 105 ? -0.901 -10.175 1.265 1.00 95.94 105 PRO A N 1
ATOM 870 C CA . PRO A 1 105 ? -1.993 -9.982 0.318 1.00 95.94 105 PRO A CA 1
ATOM 871 C C . PRO A 1 105 ? -2.810 -11.268 0.166 1.00 95.94 105 PRO A C 1
ATOM 873 O O . PRO A 1 105 ? -2.257 -12.367 0.217 1.00 95.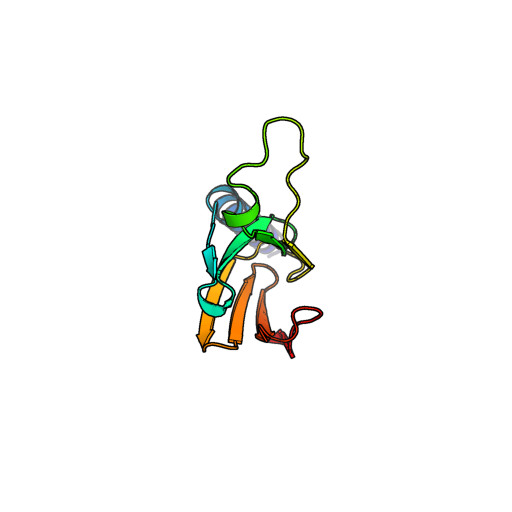94 105 PRO A O 1
ATOM 876 N N . GLU A 1 106 ? -4.110 -11.138 -0.070 1.00 96.19 106 GLU A N 1
ATOM 877 C CA . GLU A 1 106 ? -4.964 -12.278 -0.416 1.00 96.19 106 GLU A CA 1
ATOM 878 C C . GLU A 1 106 ? -4.763 -12.734 -1.854 1.00 96.19 106 GLU A C 1
ATOM 880 O O . GLU A 1 106 ? -4.888 -13.915 -2.167 1.00 96.19 106 GLU A O 1
ATOM 885 N N . MET A 1 107 ? -4.489 -11.778 -2.739 1.00 96.06 107 MET A N 1
ATOM 886 C CA . MET A 1 107 ? -4.348 -12.031 -4.161 1.00 96.06 107 MET A CA 1
ATOM 887 C C . MET A 1 107 ? -3.312 -11.090 -4.756 1.00 96.06 107 MET A C 1
ATOM 889 O O . MET A 1 107 ? -3.226 -9.919 -4.379 1.00 96.06 107 MET A O 1
ATOM 893 N N . LYS A 1 108 ? -2.555 -11.624 -5.713 1.00 96.19 108 LYS A N 1
ATOM 894 C CA . LYS A 1 108 ? -1.672 -10.875 -6.598 1.00 96.19 108 LYS A CA 1
ATOM 895 C C . LYS A 1 108 ? -2.115 -11.103 -8.035 1.00 96.19 108 LYS A C 1
ATOM 897 O O . LYS A 1 108 ? -2.218 -12.255 -8.452 1.00 96.19 108 LYS A O 1
ATOM 902 N N . ILE A 1 109 ? -2.373 -10.009 -8.739 1.00 93.19 109 ILE A N 1
ATOM 903 C CA . ILE A 1 109 ? -2.726 -9.956 -10.161 1.00 93.19 109 ILE A CA 1
ATOM 904 C C . ILE A 1 109 ? -1.532 -9.385 -10.917 1.00 93.19 109 ILE A C 1
ATOM 906 O O . ILE A 1 109 ? -0.952 -8.388 -10.419 1.00 93.19 109 ILE A O 1
#

Foldseek 3Di:
DVVVVVVVVVVVVVVVVVLQVPDQDWDADPLLRWIWGAHQQQKIFTAPCVVVVPPPDPDDGHGPDIANADRGDWNDWADPDSFWIWIDGPNGKIFIGGPVDRHYTPDID

Secondary structure (DSSP, 8-state):
-HHHHHHHHHHHHHHHHHHHHH----EEETTTTEEEEE-TTSEEEEE-GGGTTT--TTSPP--SEEEE--SS-EEEEEEEETTEEEEEETTS-EEEEETTB-SS-SEE-

Radius of gyration: 16.88 Å; chains: 1; bounding box: 35×28×58 Å

Organism: Alexandrium catenella (NCBI:txid2925)

Sequence (109 aa):
ERGEAGMRRELREQRQADEASSQLDIWFNNSLSLWVTTNTRGRMYMWDLRKIEGTWLEASLHPFRRLSAHSRLVTSHLELSKHKFTTTSLDRSVLLWDNRNLSTPEMKI

pLDDT: mean 86.78, std 11.19, range [59.25, 98.19]